Protein AF-A0A7U4E688-F1 (afdb_monomer_lite)

pLDDT: mean 88.56, std 11.92, range [47.0, 98.38]

Foldseek 3Di:
DDDPDDPPPPPPPPPPDPPDDPPVVVLVVLLVVLVVLLVVLVVLLVVLVVVLVVLVVQLVVLVPPDCPPPDPVVNVVSLVSNQPSLVVNLVSLVVSLVVSVVSLVVSVVSVVVVVPDPPDDPVDDDSDDDPVVVVVSVCVSNVSSVVSNVVSVVSNVVSVVVD

Radius of gyration: 25.91 Å; chains: 1; bounding box: 65×23×82 Å

Structure (mmCIF, N/CA/C/O backbone):
data_AF-A0A7U4E688-F1
#
_entry.id   AF-A0A7U4E688-F1
#
loop_
_atom_site.group_PDB
_atom_site.id
_atom_site.type_symbol
_atom_site.label_atom_id
_atom_site.label_alt_id
_atom_site.label_comp_id
_atom_site.label_asym_id
_atom_site.label_entity_id
_atom_site.label_seq_id
_atom_site.pdbx_PDB_ins_code
_atom_site.Cartn_x
_atom_site.Cartn_y
_atom_site.Cartn_z
_atom_site.occupancy
_atom_site.B_iso_or_equiv
_atom_site.auth_seq_id
_atom_site.auth_comp_id
_atom_site.auth_asym_id
_atom_site.auth_atom_id
_atom_site.pdbx_PDB_model_num
ATOM 1 N N . MET A 1 1 ? -37.719 5.170 -50.249 1.00 47.00 1 MET A N 1
ATOM 2 C CA . MET A 1 1 ? -37.051 5.701 -49.041 1.00 47.00 1 MET A CA 1
ATOM 3 C C . MET A 1 1 ? -36.003 4.689 -48.612 1.00 47.00 1 MET A C 1
ATOM 5 O O . MET A 1 1 ? -36.308 3.745 -47.902 1.00 47.00 1 MET A O 1
ATOM 9 N N . THR A 1 2 ? -34.807 4.810 -49.177 1.00 47.31 2 THR A N 1
ATOM 10 C CA . THR A 1 2 ? -33.711 3.841 -49.074 1.00 47.31 2 THR A CA 1
ATOM 11 C C . THR A 1 2 ? -32.702 4.297 -48.024 1.00 47.31 2 THR A C 1
ATOM 13 O O . THR A 1 2 ? -32.041 5.319 -48.186 1.00 47.31 2 THR A O 1
ATOM 16 N N . THR A 1 3 ? -32.665 3.538 -46.931 1.00 49.78 3 THR A N 1
ATOM 17 C CA . THR A 1 3 ? -31.507 3.172 -46.099 1.00 49.78 3 THR A CA 1
ATOM 18 C C . THR A 1 3 ? -30.173 3.841 -46.457 1.00 49.78 3 THR A C 1
ATOM 20 O O . THR A 1 3 ? -29.427 3.367 -47.308 1.00 49.78 3 THR A O 1
ATOM 23 N N . ASN A 1 4 ? -29.843 4.910 -45.728 1.00 55.50 4 ASN A N 1
ATOM 24 C CA . ASN A 1 4 ? -28.547 5.591 -45.764 1.00 55.50 4 ASN A CA 1
ATOM 25 C C . ASN A 1 4 ? -27.824 5.417 -44.415 1.00 55.50 4 ASN A C 1
ATOM 27 O O . ASN A 1 4 ? -27.499 6.372 -43.716 1.00 55.50 4 ASN A O 1
ATOM 31 N N . THR A 1 5 ? -27.662 4.164 -43.995 1.00 63.06 5 THR A N 1
ATOM 32 C CA . THR A 1 5 ? -27.008 3.785 -42.736 1.00 63.06 5 THR A CA 1
ATOM 33 C C . THR A 1 5 ? -26.192 2.523 -42.974 1.00 63.06 5 THR A C 1
ATOM 35 O O . THR A 1 5 ? -26.751 1.436 -42.902 1.00 63.06 5 THR A O 1
ATOM 38 N N . ALA A 1 6 ? -24.907 2.661 -43.308 1.00 55.66 6 ALA A N 1
ATOM 39 C CA . ALA A 1 6 ? -23.837 1.694 -42.999 1.00 55.66 6 ALA A CA 1
ATOM 40 C C . ALA A 1 6 ? -22.606 1.947 -43.879 1.00 55.66 6 ALA A C 1
ATOM 42 O O . ALA A 1 6 ? -22.235 1.134 -44.720 1.00 55.66 6 ALA A O 1
ATOM 43 N N . LYS A 1 7 ? -21.934 3.078 -43.670 1.00 51.12 7 LYS A N 1
ATOM 44 C CA . LYS A 1 7 ? -20.518 3.200 -44.030 1.00 51.12 7 LYS A CA 1
ATOM 45 C C . LYS A 1 7 ? -19.821 4.165 -43.075 1.00 51.12 7 LYS A C 1
ATOM 47 O O . LYS A 1 7 ? -19.176 5.122 -43.472 1.00 51.12 7 LYS A O 1
ATOM 52 N N . LEU A 1 8 ? -19.950 3.890 -41.774 1.00 58.91 8 LEU A N 1
ATOM 53 C CA . LEU A 1 8 ? -18.901 4.271 -40.830 1.00 58.91 8 LEU A CA 1
ATOM 54 C C . LEU A 1 8 ? -17.736 3.323 -41.101 1.00 58.91 8 LEU A C 1
ATOM 56 O O . LEU A 1 8 ? -17.577 2.271 -40.483 1.00 58.91 8 LEU A O 1
ATOM 60 N N . GLU A 1 9 ? -17.013 3.674 -42.157 1.00 52.78 9 GLU A N 1
ATOM 61 C CA . GLU A 1 9 ? -15.739 3.119 -42.545 1.00 52.78 9 GLU A CA 1
ATOM 62 C C . GLU A 1 9 ? -14.829 3.242 -41.333 1.00 52.78 9 GLU A C 1
ATOM 64 O O . GLU A 1 9 ? -14.396 4.320 -40.928 1.00 52.78 9 GLU A O 1
ATOM 69 N N . LYS A 1 10 ? -14.666 2.097 -40.679 1.00 57.47 10 LYS A N 1
ATOM 70 C CA . LYS A 1 10 ? -13.793 1.857 -39.546 1.00 57.47 10 LYS A CA 1
ATOM 71 C C . LYS A 1 10 ? -12.373 2.074 -40.061 1.00 57.47 10 LYS A C 1
ATOM 73 O O . LYS A 1 10 ? -11.696 1.110 -40.406 1.00 57.47 10 LYS A O 1
ATOM 78 N N . SER A 1 11 ? -11.979 3.342 -40.191 1.00 57.94 11 SER A N 1
ATOM 79 C CA . SER A 1 11 ? -10.613 3.769 -40.450 1.00 57.94 11 SER A CA 1
ATOM 80 C C . SER A 1 11 ? -9.783 3.142 -39.345 1.00 57.94 11 SER A C 1
ATOM 82 O O . SER A 1 11 ? -9.797 3.578 -38.192 1.00 57.94 11 SER A O 1
ATOM 84 N N . ARG A 1 12 ? -9.177 1.998 -39.666 1.00 62.03 12 ARG A N 1
ATOM 85 C CA . ARG A 1 12 ? -8.164 1.382 -38.831 1.00 62.03 12 ARG A CA 1
ATOM 86 C C . ARG A 1 12 ? -7.016 2.365 -38.903 1.00 62.03 12 ARG A C 1
ATOM 88 O O . ARG A 1 12 ? -6.265 2.358 -39.871 1.00 62.03 12 ARG A O 1
ATOM 95 N N . ILE A 1 13 ? -6.960 3.264 -37.927 1.00 70.44 13 ILE A N 1
ATOM 96 C CA . ILE A 1 13 ? -5.788 4.089 -37.682 1.00 70.44 13 ILE A CA 1
ATOM 97 C C . ILE A 1 13 ? -4.663 3.076 -37.513 1.00 70.44 13 ILE A C 1
ATOM 99 O O . ILE A 1 13 ? -4.626 2.351 -36.515 1.00 70.44 13 ILE A O 1
ATOM 103 N N . ASN A 1 14 ? -3.834 2.930 -38.548 1.00 68.12 14 ASN A N 1
ATOM 104 C CA . ASN A 1 14 ? -2.644 2.107 -38.448 1.00 68.12 14 ASN A CA 1
ATOM 105 C C . ASN A 1 14 ? -1.864 2.647 -37.249 1.00 68.12 14 ASN A C 1
ATOM 107 O O . ASN A 1 14 ? -1.739 3.873 -37.128 1.00 68.12 14 ASN A O 1
ATOM 111 N N . PRO A 1 15 ? -1.419 1.779 -36.325 1.00 66.75 15 PRO A N 1
ATOM 112 C CA . PRO A 1 15 ? -0.630 2.241 -35.201 1.00 66.75 15 PRO A CA 1
ATOM 113 C C . PRO A 1 15 ? 0.545 3.053 -35.760 1.00 66.75 15 PRO A C 1
ATOM 115 O O . PRO A 1 15 ? 1.120 2.645 -36.775 1.00 66.75 15 PRO A O 1
ATOM 118 N N . PRO A 1 16 ? 0.849 4.222 -35.171 1.00 68.81 16 PRO A N 1
ATOM 119 C CA . PRO A 1 16 ? 1.930 5.061 -35.659 1.00 68.81 16 PRO A CA 1
ATOM 120 C C . PRO A 1 16 ? 3.207 4.227 -35.759 1.00 68.81 16 PRO A C 1
ATOM 122 O O . PRO A 1 16 ? 3.487 3.402 -34.885 1.00 68.81 16 PRO A O 1
ATOM 125 N N . GLU A 1 17 ? 3.944 4.422 -36.850 1.00 74.38 17 GLU A N 1
ATOM 126 C CA . GLU A 1 17 ? 5.205 3.736 -37.103 1.00 74.38 17 GLU A CA 1
ATOM 127 C C . GLU A 1 17 ? 6.125 3.902 -35.885 1.00 74.38 17 GLU A C 1
ATOM 129 O O . GLU A 1 17 ? 6.309 5.012 -35.371 1.00 74.38 17 GLU A O 1
ATOM 134 N N . LYS A 1 18 ? 6.634 2.782 -35.355 1.00 74.38 18 LYS A N 1
ATOM 135 C CA . LYS A 1 18 ? 7.425 2.754 -34.121 1.00 74.38 18 LYS A CA 1
ATOM 136 C C . LYS A 1 18 ? 8.760 3.451 -34.384 1.00 74.38 18 LYS A C 1
ATOM 138 O O . LYS A 1 18 ? 9.708 2.821 -34.839 1.00 74.38 18 LYS A O 1
ATOM 143 N N . LYS A 1 19 ? 8.831 4.755 -34.110 1.00 75.50 19 LYS A N 1
ATOM 144 C CA . LYS A 1 19 ? 10.077 5.522 -34.202 1.00 75.50 19 LYS A CA 1
ATOM 145 C C . LYS A 1 19 ? 11.108 4.896 -33.257 1.00 75.50 19 LYS A C 1
ATOM 147 O O . LYS A 1 19 ? 10.819 4.724 -32.072 1.00 75.50 19 LYS A O 1
ATOM 152 N N . SER A 1 20 ? 12.283 4.542 -33.777 1.00 80.00 20 SER A N 1
ATOM 153 C CA . SER A 1 20 ? 13.396 4.058 -32.958 1.00 80.00 20 SER A CA 1
ATOM 154 C C . SER A 1 20 ? 13.825 5.176 -32.006 1.00 80.00 20 SER A C 1
ATOM 156 O O . SER A 1 20 ? 14.281 6.233 -32.448 1.00 80.00 20 SER A O 1
ATOM 158 N N . MET A 1 21 ? 13.615 4.966 -30.710 1.00 84.50 21 MET A N 1
ATOM 159 C CA . MET A 1 21 ? 14.110 5.848 -29.657 1.00 84.50 21 MET A CA 1
ATOM 160 C C . MET A 1 21 ? 15.592 5.525 -29.413 1.00 84.50 21 MET A C 1
ATOM 162 O O . MET A 1 21 ? 15.920 4.338 -29.358 1.00 84.50 21 MET A O 1
ATOM 166 N N . PRO A 1 22 ? 16.481 6.524 -29.274 1.00 89.25 22 PRO A N 1
ATOM 167 C CA . PRO A 1 22 ? 17.855 6.290 -28.835 1.00 89.25 22 PRO A CA 1
ATOM 168 C C . PRO A 1 22 ? 17.889 5.526 -27.502 1.00 89.25 22 PRO A C 1
ATOM 170 O O . PRO A 1 22 ? 17.077 5.796 -26.615 1.00 89.25 22 PRO A O 1
ATOM 173 N N . TRP A 1 23 ? 18.836 4.598 -27.343 1.00 87.62 23 TRP A N 1
ATOM 174 C CA . TRP A 1 23 ? 18.948 3.767 -26.135 1.00 87.62 23 TRP A CA 1
ATOM 175 C C . TRP A 1 23 ? 19.049 4.596 -24.844 1.00 87.62 23 TRP A C 1
ATOM 177 O O . TRP A 1 23 ? 18.376 4.294 -23.862 1.00 87.62 23 TRP A O 1
ATOM 187 N N . GLU A 1 24 ? 19.803 5.699 -24.864 1.00 90.62 24 GLU A N 1
ATOM 188 C CA . GLU A 1 24 ? 19.957 6.609 -23.721 1.00 90.62 24 GLU A CA 1
ATOM 189 C C . GLU A 1 24 ? 18.620 7.213 -23.252 1.00 90.62 24 GLU A C 1
ATOM 191 O O . GLU A 1 24 ? 18.327 7.262 -22.051 1.00 90.62 24 GLU A O 1
ATOM 196 N N . GLU A 1 25 ? 17.780 7.641 -24.200 1.00 91.50 25 GLU A N 1
ATOM 197 C CA . GLU A 1 25 ? 16.453 8.188 -23.909 1.00 91.50 25 GLU A CA 1
ATOM 198 C C . GLU A 1 25 ? 15.532 7.105 -23.337 1.00 91.50 25 GLU A C 1
ATOM 200 O O . GLU A 1 25 ? 14.822 7.343 -22.355 1.00 91.50 25 GLU A O 1
ATOM 205 N N . PHE A 1 26 ? 15.578 5.898 -23.910 1.00 90.25 26 PHE A N 1
ATOM 206 C CA . PHE A 1 26 ? 14.806 4.755 -23.430 1.00 90.25 26 PHE A CA 1
ATOM 207 C C . PHE A 1 26 ? 15.198 4.367 -22.000 1.00 90.25 26 PHE A C 1
ATOM 209 O O . PHE A 1 26 ? 14.328 4.259 -21.131 1.00 90.25 26 PHE A O 1
ATOM 216 N N . TYR A 1 27 ? 16.499 4.224 -21.736 1.00 91.25 27 TYR A N 1
ATOM 217 C CA . TYR A 1 27 ? 17.041 3.912 -20.416 1.00 91.25 27 TYR A CA 1
ATOM 218 C C . TYR A 1 27 ? 16.607 4.955 -19.378 1.00 91.25 27 TYR A C 1
ATOM 220 O O . TYR A 1 27 ? 16.086 4.610 -18.313 1.00 91.25 27 TYR A O 1
ATOM 228 N N . THR A 1 28 ? 16.749 6.242 -19.711 1.00 93.00 28 THR A N 1
ATOM 229 C CA . THR A 1 28 ? 16.374 7.352 -18.824 1.00 93.00 28 THR A CA 1
ATOM 230 C C . THR A 1 28 ? 14.885 7.325 -18.493 1.00 93.00 28 THR A C 1
ATOM 232 O O . THR A 1 28 ? 14.506 7.436 -17.325 1.00 93.00 28 THR A O 1
ATOM 235 N N . LEU A 1 29 ? 14.033 7.108 -19.499 1.00 93.19 29 LEU A N 1
ATOM 236 C CA . LEU A 1 29 ? 12.585 7.036 -19.326 1.00 93.19 29 LEU A CA 1
ATOM 237 C C . LEU A 1 29 ? 12.163 5.833 -18.472 1.00 93.19 29 LEU A C 1
ATOM 239 O O . LEU A 1 29 ? 11.273 5.955 -17.626 1.00 93.19 29 LEU A O 1
ATOM 243 N N . MET A 1 30 ? 12.799 4.675 -18.661 1.00 92.50 30 MET A N 1
ATOM 244 C CA . MET A 1 30 ? 12.520 3.474 -17.872 1.00 92.50 30 MET A CA 1
ATOM 245 C C . MET A 1 30 ? 12.946 3.644 -16.415 1.00 92.50 30 MET A C 1
ATOM 247 O O . MET A 1 30 ? 12.150 3.382 -15.509 1.00 92.50 30 MET A O 1
ATOM 251 N N . ARG A 1 31 ? 14.156 4.163 -16.184 1.00 93.00 31 ARG A N 1
ATOM 252 C CA . ARG A 1 31 ? 14.654 4.462 -14.840 1.00 93.00 31 ARG A CA 1
ATOM 253 C C . ARG A 1 31 ? 13.761 5.471 -14.123 1.00 93.00 31 ARG A C 1
ATOM 255 O O . ARG A 1 31 ? 13.394 5.244 -12.973 1.00 93.00 31 ARG A O 1
ATOM 262 N N . GLN A 1 32 ? 13.358 6.547 -14.802 1.00 95.12 32 GLN A N 1
ATOM 263 C CA . GLN A 1 32 ? 12.456 7.547 -14.232 1.00 95.12 32 GLN A CA 1
ATOM 264 C C . GLN A 1 32 ? 11.118 6.922 -13.811 1.00 95.12 32 GLN A C 1
ATOM 266 O O . GLN A 1 32 ? 10.672 7.133 -12.686 1.00 95.12 32 GLN A O 1
ATOM 271 N N . ARG A 1 33 ? 10.507 6.090 -14.665 1.00 93.75 33 ARG A N 1
ATOM 272 C CA . ARG A 1 33 ? 9.250 5.402 -14.323 1.00 93.75 33 ARG A CA 1
ATOM 273 C C . ARG A 1 33 ? 9.387 4.477 -13.119 1.00 93.75 33 ARG A C 1
ATOM 275 O O . ARG A 1 33 ? 8.455 4.385 -12.325 1.00 93.75 33 ARG A O 1
ATOM 282 N N . ILE A 1 34 ? 10.511 3.777 -12.987 1.00 92.69 34 ILE A N 1
ATOM 283 C CA . ILE A 1 34 ? 10.764 2.890 -11.843 1.00 92.69 34 ILE A CA 1
ATOM 284 C C . ILE A 1 34 ? 10.854 3.698 -10.549 1.00 92.69 34 ILE A C 1
ATOM 286 O O . ILE A 1 34 ? 10.170 3.362 -9.583 1.00 92.69 34 ILE A O 1
ATOM 290 N N . VAL A 1 35 ? 11.605 4.804 -10.559 1.00 93.69 35 VAL A N 1
ATOM 291 C CA . VAL A 1 35 ? 11.700 5.724 -9.414 1.00 93.69 35 VAL A CA 1
ATOM 292 C C . VAL A 1 35 ? 10.321 6.271 -9.035 1.00 93.69 35 VAL A C 1
ATOM 294 O O . VAL A 1 35 ? 9.923 6.172 -7.878 1.00 93.69 35 VAL A O 1
ATOM 297 N N . GLU A 1 36 ? 9.542 6.751 -10.006 1.00 94.94 36 GLU A N 1
ATOM 298 C CA . GLU A 1 36 ? 8.184 7.258 -9.764 1.00 94.94 36 GLU A CA 1
ATOM 299 C C . GLU A 1 36 ? 7.261 6.193 -9.148 1.00 94.94 36 GLU A C 1
ATOM 301 O O . GLU A 1 36 ? 6.468 6.482 -8.248 1.00 94.94 36 GLU A O 1
ATOM 306 N N . VAL A 1 37 ? 7.345 4.941 -9.610 1.00 93.50 37 VAL A N 1
ATOM 307 C CA . VAL A 1 37 ? 6.544 3.844 -9.050 1.00 93.50 37 VAL A CA 1
ATOM 308 C C . VAL A 1 37 ? 6.973 3.518 -7.619 1.00 93.50 37 VAL A C 1
ATOM 310 O O . VAL A 1 37 ? 6.095 3.329 -6.771 1.00 93.50 37 VAL A O 1
ATOM 313 N N . HIS A 1 38 ? 8.277 3.483 -7.330 1.00 93.00 38 HIS A N 1
ATOM 314 C CA . HIS A 1 38 ? 8.790 3.293 -5.972 1.00 93.00 38 HIS A CA 1
ATOM 315 C C . HIS A 1 38 ? 8.322 4.402 -5.026 1.00 93.00 38 HIS A C 1
ATOM 317 O O . HIS A 1 38 ? 7.795 4.096 -3.954 1.00 93.00 38 HIS A O 1
ATOM 323 N N . ASP A 1 39 ? 8.398 5.664 -5.450 1.00 95.06 39 ASP A N 1
ATOM 324 C CA . ASP A 1 39 ? 7.938 6.806 -4.658 1.00 95.06 39 ASP A CA 1
ATOM 325 C C . ASP A 1 39 ? 6.441 6.720 -4.350 1.00 95.06 39 ASP A C 1
ATOM 327 O O . ASP A 1 39 ? 6.029 6.890 -3.201 1.00 95.06 39 ASP A O 1
ATOM 331 N N . ILE A 1 40 ? 5.612 6.377 -5.343 1.00 95.38 40 ILE A N 1
ATOM 332 C CA . ILE A 1 40 ? 4.165 6.205 -5.144 1.00 95.38 40 ILE A CA 1
ATOM 333 C C . ILE A 1 40 ? 3.872 5.074 -4.151 1.00 95.38 40 ILE A C 1
ATOM 335 O O . ILE A 1 40 ? 2.972 5.204 -3.316 1.00 95.38 40 ILE A O 1
ATOM 339 N N . ILE A 1 41 ? 4.587 3.949 -4.242 1.00 94.94 41 ILE A N 1
ATOM 340 C CA . ILE A 1 41 ? 4.402 2.825 -3.318 1.00 94.94 41 ILE A CA 1
ATOM 341 C C . ILE A 1 41 ? 4.812 3.236 -1.901 1.00 94.94 41 ILE A C 1
ATOM 343 O O . ILE A 1 41 ? 4.037 3.029 -0.968 1.00 94.94 41 ILE A O 1
ATOM 347 N N . ASN A 1 42 ? 5.974 3.871 -1.743 1.00 94.31 42 ASN A N 1
ATOM 348 C CA . ASN A 1 42 ? 6.461 4.344 -0.452 1.00 94.31 42 ASN A CA 1
ATOM 349 C C . ASN A 1 42 ? 5.489 5.349 0.188 1.00 94.31 42 ASN A C 1
ATOM 351 O O . ASN A 1 42 ? 5.072 5.174 1.332 1.00 94.31 42 ASN A O 1
ATOM 355 N N . GLN A 1 43 ? 5.029 6.346 -0.576 1.00 95.62 43 GLN A N 1
ATOM 356 C CA . GLN A 1 43 ? 4.029 7.313 -0.116 1.00 95.62 43 GLN A CA 1
ATOM 357 C C . GLN A 1 43 ? 2.738 6.632 0.346 1.00 95.62 43 GLN A C 1
ATOM 359 O O . GLN A 1 43 ? 2.201 6.984 1.394 1.00 95.62 43 GLN A O 1
ATOM 364 N N . ARG A 1 44 ? 2.234 5.636 -0.395 1.00 95.88 44 ARG A N 1
ATOM 365 C CA . ARG A 1 44 ? 1.030 4.883 0.000 1.00 95.88 44 ARG A CA 1
ATOM 366 C C . ARG A 1 44 ? 1.233 4.095 1.288 1.00 95.88 44 ARG A C 1
ATOM 368 O O . ARG A 1 44 ? 0.323 4.065 2.110 1.00 95.88 44 ARG A O 1
ATOM 375 N N . THR A 1 45 ? 2.402 3.492 1.477 1.00 95.06 45 THR A N 1
ATOM 376 C CA . THR A 1 45 ? 2.752 2.782 2.713 1.00 95.06 45 THR A CA 1
ATOM 377 C C . THR A 1 45 ? 2.812 3.739 3.906 1.00 95.06 45 THR A C 1
ATOM 379 O O . THR A 1 45 ? 2.238 3.446 4.954 1.00 95.06 45 THR A O 1
ATOM 382 N N . ILE A 1 46 ? 3.414 4.921 3.737 1.00 95.88 46 ILE A N 1
ATOM 383 C CA . ILE A 1 46 ? 3.444 5.970 4.768 1.00 95.88 46 ILE A CA 1
ATOM 384 C C . ILE A 1 46 ? 2.022 6.438 5.105 1.00 95.88 46 ILE A C 1
ATOM 386 O O . ILE A 1 46 ? 1.640 6.473 6.276 1.00 95.88 46 ILE A O 1
ATOM 390 N N . TRP A 1 47 ? 1.205 6.740 4.092 1.00 95.88 47 TRP A N 1
ATOM 391 C CA . TRP A 1 47 ? -0.191 7.139 4.288 1.00 95.88 47 TRP A CA 1
ATOM 392 C C . TRP A 1 47 ? -1.020 6.057 4.975 1.00 95.88 47 TRP A C 1
ATOM 394 O O . TRP A 1 47 ? -1.845 6.370 5.837 1.00 95.88 47 TRP A O 1
ATOM 404 N N . LEU A 1 48 ? -0.773 4.787 4.646 1.00 96.31 48 LEU A N 1
ATOM 405 C CA . LEU A 1 48 ? -1.382 3.673 5.350 1.00 96.31 48 LEU A CA 1
ATOM 406 C C . LEU A 1 48 ? -1.001 3.722 6.830 1.00 96.31 48 LEU A C 1
ATOM 408 O O . LEU A 1 48 ? -1.895 3.807 7.664 1.00 96.31 48 LEU A O 1
ATOM 412 N N . ALA A 1 49 ? 0.288 3.759 7.166 1.00 97.31 49 ALA A N 1
ATOM 413 C CA . ALA A 1 49 ? 0.749 3.788 8.554 1.00 97.31 49 ALA A CA 1
ATOM 414 C C . ALA A 1 49 ? 0.135 4.943 9.369 1.00 97.31 49 ALA A C 1
ATOM 416 O O . ALA A 1 49 ? -0.347 4.727 10.484 1.00 97.31 49 ALA A O 1
ATOM 417 N N . ILE A 1 50 ? 0.080 6.151 8.796 1.00 97.88 50 ILE A N 1
ATOM 418 C CA . ILE A 1 50 ? -0.551 7.322 9.423 1.00 97.88 50 ILE A CA 1
ATOM 419 C C . ILE A 1 50 ? -2.046 7.074 9.662 1.00 97.88 50 ILE A C 1
ATOM 421 O O . ILE A 1 50 ? -2.530 7.245 10.781 1.00 97.88 50 ILE A O 1
ATOM 425 N N . SER A 1 51 ? -2.781 6.631 8.636 1.00 97.88 51 SER A N 1
ATOM 426 C CA . SER A 1 51 ? -4.224 6.376 8.752 1.00 97.88 51 SER A CA 1
ATOM 427 C C . SER A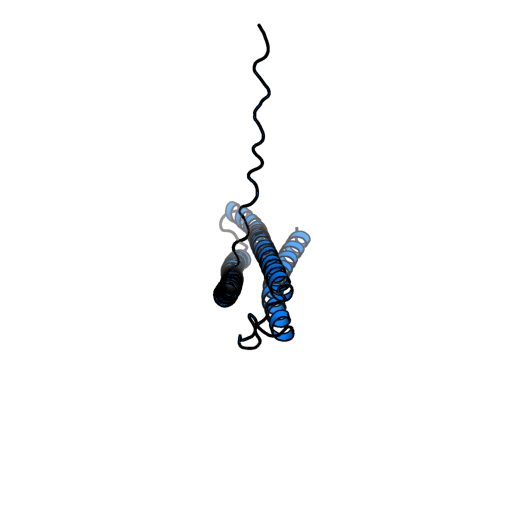 1 51 ? -4.543 5.303 9.795 1.00 97.88 51 SER A C 1
ATOM 429 O O . SER A 1 51 ? -5.451 5.471 10.605 1.00 97.88 51 SER A O 1
ATOM 431 N N . GLN A 1 52 ? -3.762 4.223 9.835 1.00 98.12 52 GLN A N 1
ATOM 432 C CA . GLN A 1 52 ? -3.952 3.131 10.784 1.00 98.12 52 GLN A CA 1
ATOM 433 C C . GLN A 1 52 ? -3.655 3.587 12.213 1.00 98.12 52 GLN A C 1
ATOM 435 O O . GLN A 1 52 ? -4.400 3.246 13.126 1.00 98.12 52 GLN A O 1
ATOM 440 N N . SER A 1 53 ? -2.639 4.432 12.402 1.00 98.25 53 SER A N 1
ATOM 441 C CA . SER A 1 53 ? -2.338 5.041 13.704 1.00 98.25 53 SER A CA 1
ATOM 442 C C . SER A 1 53 ? -3.501 5.905 14.205 1.00 98.25 53 SER A C 1
ATOM 444 O O . SER A 1 53 ? -3.865 5.830 15.378 1.00 98.25 53 SER A O 1
ATOM 446 N N . PHE A 1 54 ? -4.137 6.669 13.310 1.00 98.31 54 PHE A N 1
ATOM 447 C CA . PHE A 1 54 ? -5.348 7.428 13.627 1.00 98.31 54 PHE A CA 1
ATOM 448 C C . PHE A 1 54 ? -6.511 6.512 14.039 1.00 98.31 54 PHE A C 1
ATOM 450 O O . PHE A 1 54 ? -7.133 6.744 15.076 1.00 98.31 54 PHE A O 1
ATOM 457 N N . PHE A 1 55 ? -6.773 5.436 13.287 1.00 98.38 55 PHE A N 1
ATOM 458 C CA . PHE A 1 55 ? -7.818 4.469 13.638 1.00 98.38 55 PHE A CA 1
ATOM 459 C C . PHE A 1 55 ? -7.548 3.769 14.975 1.00 98.38 55 PHE A C 1
ATOM 461 O O . PHE A 1 55 ? -8.470 3.634 15.776 1.00 98.38 55 PHE A O 1
ATOM 468 N N . PHE A 1 56 ? -6.304 3.370 15.261 1.00 98.31 56 PHE A N 1
ATOM 469 C CA . PHE A 1 56 ? -5.941 2.789 16.557 1.00 98.31 56 PHE A CA 1
ATOM 470 C C . PHE A 1 56 ? -6.117 3.781 17.704 1.00 98.31 56 PHE A C 1
ATOM 472 O O . PHE A 1 56 ? -6.648 3.401 18.745 1.00 98.31 56 PHE A O 1
ATOM 479 N N . GLY A 1 57 ? -5.728 5.044 17.516 1.00 98.19 57 GLY A N 1
ATOM 480 C CA . GLY A 1 57 ? -5.950 6.096 18.507 1.00 98.19 57 GLY A CA 1
ATOM 481 C C . GLY A 1 57 ? -7.438 6.309 18.796 1.00 98.19 57 GLY A C 1
ATOM 482 O O . GLY A 1 57 ? -7.845 6.330 19.956 1.00 98.19 57 GLY A O 1
ATOM 483 N N . GLY A 1 58 ? -8.262 6.383 17.745 1.00 97.69 58 GLY A N 1
ATOM 484 C CA . GLY A 1 58 ? -9.717 6.474 17.872 1.00 97.69 58 GLY A CA 1
ATOM 485 C C . GLY A 1 58 ? -10.316 5.263 18.589 1.00 97.69 58 GLY A C 1
ATOM 486 O O . GLY A 1 58 ? -11.071 5.424 19.545 1.00 97.69 58 GLY A O 1
ATOM 487 N N . TYR A 1 59 ? -9.926 4.051 18.187 1.00 97.88 59 TYR A N 1
ATOM 488 C CA . TYR A 1 59 ? -10.383 2.811 18.815 1.00 97.88 59 TYR A CA 1
ATOM 489 C C . TYR A 1 59 ? -9.996 2.744 20.296 1.00 97.88 59 TYR A C 1
ATOM 491 O O . TYR A 1 59 ? -10.846 2.474 21.138 1.00 97.88 59 TYR A O 1
ATOM 499 N N . ALA A 1 60 ? -8.738 3.038 20.635 1.00 97.50 60 ALA A N 1
ATOM 500 C CA . ALA A 1 60 ? -8.269 3.051 22.016 1.00 97.50 60 ALA A CA 1
ATOM 501 C C . ALA A 1 60 ? -9.012 4.096 22.860 1.00 97.50 60 ALA A C 1
ATOM 503 O O . ALA A 1 60 ? -9.333 3.825 24.015 1.00 97.50 60 ALA A O 1
ATOM 504 N N . GLY A 1 61 ? -9.323 5.266 22.294 1.00 96.75 61 GLY A N 1
ATOM 505 C CA . GLY A 1 61 ? -10.130 6.283 22.967 1.00 96.75 61 GLY A CA 1
ATOM 506 C C . GLY A 1 61 ? -11.532 5.780 23.316 1.00 96.75 61 GLY A C 1
ATOM 507 O O . GLY A 1 61 ? -11.972 5.924 24.453 1.00 96.75 61 GLY A O 1
ATOM 508 N N . VAL A 1 62 ? -12.209 5.129 22.365 1.00 95.38 62 VAL A N 1
ATOM 509 C CA . VAL A 1 62 ? -13.550 4.555 22.575 1.00 95.38 62 VAL A CA 1
ATOM 510 C C . VAL A 1 62 ? -13.503 3.360 23.537 1.00 95.38 62 VAL A C 1
ATOM 512 O O . VAL A 1 62 ? -14.358 3.238 24.411 1.00 95.38 62 VAL A O 1
ATOM 515 N N . ALA A 1 63 ? -12.490 2.499 23.428 1.00 94.31 63 ALA A N 1
ATOM 516 C CA . ALA A 1 63 ? -12.334 1.313 24.271 1.00 94.31 63 ALA A CA 1
ATOM 517 C C . ALA A 1 63 ? -12.001 1.644 25.736 1.00 94.31 63 ALA A C 1
ATOM 519 O O . ALA A 1 63 ? -12.385 0.894 26.631 1.00 94.31 63 ALA A O 1
ATOM 520 N N . ASN A 1 64 ? -11.307 2.758 25.990 1.00 95.00 64 ASN A N 1
ATOM 521 C CA . ASN A 1 64 ? -10.972 3.217 27.342 1.00 95.00 64 ASN A CA 1
ATOM 522 C C . ASN A 1 64 ? -12.006 4.186 27.938 1.00 95.00 64 ASN A C 1
ATOM 524 O O . ASN A 1 64 ? -11.846 4.616 29.082 1.00 95.00 64 ASN A O 1
ATOM 528 N N . ALA A 1 65 ? -13.050 4.562 27.193 1.00 92.00 65 ALA A N 1
ATOM 529 C CA . ALA A 1 65 ? -14.089 5.435 27.721 1.00 92.00 65 ALA A CA 1
ATOM 530 C C . ALA A 1 65 ? -14.857 4.739 28.872 1.00 92.00 65 ALA A C 1
ATOM 532 O O . ALA A 1 65 ? -15.110 3.532 28.794 1.00 92.00 65 ALA A O 1
ATOM 533 N N . PRO A 1 66 ? -15.231 5.466 29.948 1.00 88.62 66 PRO A N 1
ATOM 534 C CA . PRO A 1 66 ? -15.941 4.891 31.089 1.00 88.62 66 PRO A CA 1
ATOM 535 C C . PRO A 1 66 ? -17.218 4.156 30.668 1.00 88.62 66 PRO A C 1
ATOM 537 O O . PRO A 1 66 ? -18.037 4.710 29.940 1.00 88.62 66 PRO A O 1
ATOM 540 N N . LYS A 1 67 ? -17.410 2.930 31.173 1.00 75.75 67 LYS A N 1
ATOM 541 C CA . LYS A 1 67 ? -18.583 2.089 30.863 1.00 75.75 67 LYS A CA 1
ATOM 542 C C . LYS A 1 67 ? -19.899 2.671 31.385 1.00 75.75 67 LYS A C 1
ATOM 544 O O . LYS A 1 67 ? -20.961 2.411 30.829 1.00 75.75 67 LYS A O 1
ATOM 549 N N . GLU A 1 68 ? -19.833 3.455 32.456 1.00 78.12 68 GLU A N 1
ATOM 550 C CA . GLU A 1 68 ? -20.979 4.169 33.016 1.00 78.12 68 GLU A CA 1
ATOM 551 C C . GLU A 1 68 ? -21.236 5.433 32.194 1.00 78.12 68 GLU A C 1
ATOM 553 O O . GLU A 1 68 ? -20.840 6.548 32.545 1.00 78.12 68 GLU A O 1
ATOM 558 N N . ALA A 1 69 ? -21.869 5.249 31.039 1.00 69.31 69 ALA A N 1
ATOM 559 C CA . ALA A 1 69 ? -22.302 6.362 30.220 1.00 69.31 69 ALA A CA 1
ATOM 560 C C . ALA A 1 69 ? -23.268 7.249 31.025 1.00 69.31 69 ALA A C 1
ATOM 562 O O . ALA A 1 69 ? -24.270 6.778 31.560 1.00 69.31 69 ALA A O 1
ATOM 563 N N . LYS A 1 70 ? -23.012 8.565 31.055 1.00 76.56 70 LYS A N 1
ATOM 564 C CA . LYS A 1 70 ? -23.901 9.553 31.703 1.00 76.56 70 LYS A CA 1
ATOM 565 C C . LYS A 1 70 ? -25.330 9.542 31.139 1.00 76.56 70 LYS A C 1
ATOM 567 O O . LYS A 1 70 ? -26.240 10.080 31.760 1.00 76.56 70 LYS A O 1
ATOM 572 N N . SER A 1 71 ? -25.518 8.972 29.947 1.00 85.44 71 SER A N 1
ATOM 573 C CA . SER A 1 71 ? -26.813 8.759 29.308 1.00 85.44 71 SER A CA 1
ATOM 574 C C . SER A 1 71 ? -26.786 7.462 28.485 1.00 85.44 71 SER A C 1
ATOM 576 O O . SER A 1 71 ? -25.768 7.183 27.844 1.00 85.44 71 SER A O 1
ATOM 578 N N . PRO A 1 72 ? -27.895 6.698 28.435 1.00 83.38 72 PRO A N 1
ATOM 579 C CA . PRO A 1 72 ? -27.997 5.455 27.660 1.00 83.38 72 PRO A CA 1
ATOM 580 C C . PRO A 1 72 ? -27.756 5.651 26.155 1.00 83.38 72 PRO A C 1
ATOM 582 O O . PRO A 1 72 ? -27.343 4.721 25.470 1.00 83.38 72 PRO A O 1
ATOM 585 N N . ILE A 1 73 ? -27.952 6.869 25.637 1.00 86.50 73 ILE A N 1
ATOM 586 C CA . ILE A 1 73 ? -27.683 7.201 24.230 1.00 86.50 73 ILE A CA 1
ATOM 587 C C . ILE A 1 73 ? -26.185 7.073 23.914 1.00 86.50 73 ILE A C 1
ATOM 589 O O . ILE A 1 73 ? -25.820 6.585 22.846 1.00 86.50 73 ILE A O 1
ATOM 593 N N . PHE A 1 74 ? -25.309 7.469 24.845 1.00 88.19 74 PHE A N 1
ATOM 594 C CA . PHE A 1 74 ? -23.861 7.391 24.638 1.00 88.19 74 PHE A CA 1
ATOM 595 C C . PHE A 1 74 ? -23.344 5.951 24.661 1.00 88.19 74 PHE A C 1
ATOM 597 O O . PHE A 1 74 ? -22.415 5.649 23.918 1.00 88.19 74 PHE A O 1
ATOM 604 N N . ALA A 1 75 ? -23.964 5.062 25.444 1.00 88.62 75 ALA A N 1
ATOM 605 C CA . ALA A 1 75 ? -23.597 3.646 25.467 1.00 88.62 75 ALA A CA 1
ATOM 606 C C . ALA A 1 75 ? -23.806 2.999 24.086 1.00 88.62 75 ALA A C 1
ATOM 608 O O . ALA A 1 75 ? -22.880 2.421 23.527 1.00 88.62 75 ALA A O 1
ATOM 609 N N . GLY A 1 76 ? -24.976 3.214 23.470 1.00 90.12 76 GLY A N 1
ATOM 610 C CA . GLY A 1 76 ? -25.249 2.691 22.127 1.00 90.12 76 GLY A CA 1
ATOM 611 C C . GLY A 1 76 ? -24.320 3.263 21.046 1.00 90.12 76 GLY A C 1
ATOM 612 O O . GLY A 1 76 ? -23.933 2.556 20.117 1.00 90.12 76 GLY A O 1
ATOM 613 N N . GLN A 1 77 ? -23.917 4.533 21.168 1.00 92.44 77 GLN A N 1
ATOM 614 C CA . GLN A 1 77 ? -22.937 5.137 20.257 1.00 92.44 77 GLN A CA 1
ATOM 615 C C . GLN A 1 77 ? -21.532 4.554 20.442 1.00 92.44 77 GLN A C 1
ATOM 617 O O . GLN A 1 77 ? -20.834 4.341 19.451 1.00 92.44 77 GLN A O 1
ATOM 622 N N . GLN A 1 78 ? -21.118 4.291 21.683 1.00 93.12 78 GLN A N 1
ATOM 623 C CA . GLN A 1 78 ? -19.828 3.675 21.988 1.00 93.12 78 GLN A CA 1
ATOM 62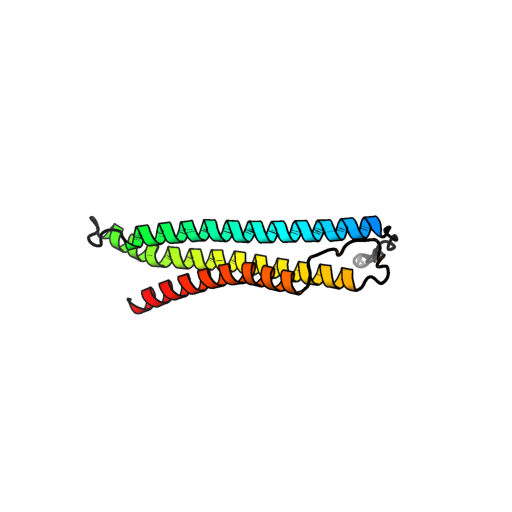4 C C . GLN A 1 78 ? -19.740 2.269 21.384 1.00 93.12 78 GLN A C 1
ATOM 626 O O . GLN A 1 78 ? -18.767 1.976 20.692 1.00 93.12 78 GLN A O 1
ATOM 631 N N . ASP A 1 79 ? -20.781 1.449 21.545 1.00 92.00 79 ASP A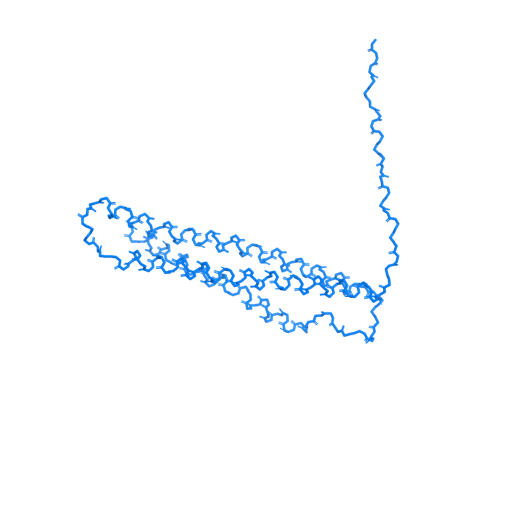 N 1
ATOM 632 C CA . ASP A 1 79 ? -20.840 0.098 20.971 1.00 92.00 79 ASP A CA 1
ATOM 633 C C . ASP A 1 79 ? -20.796 0.120 19.438 1.00 92.00 79 ASP A C 1
ATOM 635 O O . ASP A 1 79 ? -20.048 -0.638 18.812 1.00 92.00 79 ASP A O 1
ATOM 639 N N . LEU A 1 80 ? -21.541 1.042 18.817 1.00 94.56 80 LEU A N 1
ATOM 640 C CA . LEU A 1 80 ? -21.506 1.223 17.367 1.00 94.56 80 LEU A CA 1
ATOM 641 C C . LEU A 1 80 ? -20.104 1.626 16.888 1.00 94.56 80 LEU A C 1
ATOM 643 O O . LEU A 1 80 ? -19.615 1.086 15.896 1.00 94.56 80 LEU A O 1
ATOM 647 N N . LEU A 1 81 ? -19.441 2.556 17.581 1.00 96.06 81 LEU A N 1
ATOM 648 C CA . LEU A 1 81 ? -18.094 3.011 17.233 1.00 96.06 81 LEU A CA 1
ATOM 649 C C . LEU A 1 81 ? -17.039 1.914 17.414 1.00 96.06 81 LEU A C 1
ATOM 651 O O . LEU A 1 81 ? -16.135 1.818 16.580 1.00 96.06 81 LEU A O 1
ATOM 655 N N . LEU A 1 82 ? -17.170 1.067 18.441 1.00 95.31 82 LEU A N 1
ATOM 656 C CA . LEU A 1 82 ? -16.289 -0.086 18.656 1.00 95.31 82 LEU A CA 1
ATOM 657 C C . LEU A 1 82 ? -16.307 -1.055 17.470 1.00 95.31 82 LEU A C 1
ATOM 659 O O . LEU A 1 82 ? -15.275 -1.644 17.166 1.00 95.31 82 LEU A O 1
ATOM 663 N N . TRP A 1 83 ? -17.435 -1.177 16.767 1.00 96.50 83 TRP A N 1
ATOM 664 C CA . TRP A 1 83 ? -17.549 -1.971 15.539 1.00 96.50 83 TRP A CA 1
ATOM 665 C C . TRP A 1 83 ? -17.173 -1.203 14.270 1.00 96.50 83 TRP A C 1
ATOM 667 O O . TRP A 1 83 ? -16.509 -1.737 13.373 1.00 96.50 83 TRP A O 1
ATOM 677 N N . LEU A 1 84 ? -17.597 0.057 14.177 1.00 97.62 84 LEU A N 1
ATOM 678 C CA . LEU A 1 84 ? -17.451 0.866 12.972 1.00 97.62 84 LEU A CA 1
ATOM 679 C C . LEU A 1 84 ? -15.990 1.239 12.705 1.00 97.62 84 LEU A C 1
ATOM 681 O O . LEU A 1 84 ? -15.553 1.174 11.557 1.00 97.62 84 LEU A O 1
ATOM 685 N N . ILE A 1 85 ? -15.230 1.595 13.747 1.00 97.94 85 ILE A N 1
ATOM 686 C CA . ILE A 1 85 ? -13.830 2.021 13.613 1.00 97.94 85 ILE A CA 1
ATOM 687 C C . ILE A 1 85 ? -12.959 0.889 13.033 1.00 97.94 85 ILE A C 1
ATOM 689 O O . ILE A 1 85 ? -12.346 1.121 11.987 1.00 97.94 85 ILE A O 1
ATOM 693 N N . PRO A 1 86 ? -12.929 -0.335 13.604 1.00 98.00 86 PRO A N 1
ATOM 694 C CA . PRO A 1 86 ? -12.183 -1.452 13.022 1.00 98.00 86 PRO A CA 1
ATOM 695 C C . PRO A 1 86 ? -12.622 -1.809 11.601 1.00 98.00 86 PRO A C 1
ATOM 697 O O . PRO A 1 86 ? -11.783 -2.088 10.746 1.00 98.00 86 PRO A O 1
ATOM 700 N N . SER A 1 87 ? -13.930 -1.770 11.331 1.00 98.06 87 SER A N 1
ATOM 701 C CA . SER A 1 87 ? -14.477 -2.083 10.007 1.00 98.06 87 SER A CA 1
ATOM 702 C C . SER A 1 87 ? -14.005 -1.075 8.956 1.00 98.06 87 SER A C 1
ATOM 704 O O . SER A 1 87 ? -13.506 -1.459 7.897 1.00 98.06 87 SER A O 1
ATOM 706 N N . ALA A 1 88 ? -14.096 0.222 9.264 1.00 98.25 88 ALA A N 1
ATOM 707 C CA . ALA A 1 88 ? -13.616 1.289 8.393 1.00 98.25 88 ALA A CA 1
ATOM 708 C C . ALA A 1 88 ? -12.096 1.208 8.181 1.00 98.25 88 ALA A C 1
ATOM 710 O O . ALA A 1 88 ? -11.624 1.344 7.049 1.00 98.25 88 ALA A O 1
ATOM 711 N N . ALA A 1 89 ? -11.336 0.927 9.243 1.00 98.19 89 ALA A N 1
ATOM 712 C CA . ALA A 1 89 ? -9.888 0.770 9.177 1.00 98.19 89 ALA A CA 1
ATOM 713 C C . ALA A 1 89 ? -9.472 -0.404 8.278 1.00 98.19 89 ALA A C 1
ATOM 715 O O . ALA A 1 89 ? -8.556 -0.259 7.463 1.00 98.19 89 ALA A O 1
ATOM 716 N N . LEU A 1 90 ? -10.176 -1.539 8.375 1.00 98.19 90 LEU A N 1
ATOM 717 C CA . LEU A 1 90 ? -9.935 -2.727 7.557 1.00 98.19 90 LEU A CA 1
ATOM 718 C C . LEU A 1 90 ? -10.245 -2.476 6.077 1.00 98.19 90 LEU A C 1
ATOM 720 O O . LEU A 1 90 ? -9.450 -2.850 5.211 1.00 98.19 90 LEU A O 1
ATOM 724 N N . ILE A 1 91 ? -11.361 -1.805 5.776 1.00 98.12 91 ILE A N 1
ATOM 725 C CA . ILE A 1 91 ? -11.728 -1.425 4.404 1.00 98.12 91 ILE A CA 1
ATOM 726 C C . ILE A 1 91 ? -10.671 -0.484 3.819 1.00 98.12 91 ILE A C 1
ATOM 728 O O . ILE A 1 91 ? -10.157 -0.740 2.729 1.00 98.12 91 ILE A O 1
ATOM 732 N N . ALA A 1 92 ? -10.292 0.566 4.553 1.00 97.50 92 ALA A N 1
ATOM 733 C CA . ALA A 1 92 ? -9.262 1.505 4.116 1.00 97.50 92 ALA A CA 1
ATOM 734 C C . ALA A 1 92 ? -7.924 0.793 3.854 1.00 97.50 92 ALA A C 1
ATOM 736 O O . ALA A 1 92 ? -7.312 0.992 2.801 1.00 97.50 92 ALA A O 1
ATOM 737 N N . CYS A 1 93 ? -7.506 -0.093 4.766 1.00 97.75 93 CYS A N 1
ATOM 738 C CA . CYS A 1 93 ? -6.291 -0.890 4.613 1.00 97.75 93 CYS A CA 1
ATOM 739 C C . CYS A 1 93 ? -6.351 -1.790 3.369 1.00 97.75 93 CYS A C 1
ATOM 741 O O . CYS A 1 93 ? -5.392 -1.840 2.600 1.00 97.75 93 CYS A O 1
ATOM 743 N N . THR A 1 94 ? -7.491 -2.440 3.124 1.00 97.69 94 THR A N 1
ATOM 744 C CA . THR A 1 94 ? -7.705 -3.306 1.954 1.00 97.69 94 THR A CA 1
ATOM 745 C C . THR A 1 94 ? -7.603 -2.516 0.647 1.00 97.69 94 THR A C 1
ATOM 747 O O . THR A 1 94 ? -6.896 -2.930 -0.272 1.00 97.69 94 THR A O 1
ATOM 750 N N . CYS A 1 95 ? -8.244 -1.347 0.566 1.00 97.44 95 CYS A N 1
ATOM 751 C CA . CYS A 1 95 ? -8.188 -0.478 -0.612 1.00 97.44 95 CYS A CA 1
ATOM 752 C C . CYS A 1 95 ? -6.754 -0.040 -0.939 1.00 97.44 95 CYS A C 1
ATOM 754 O O . CYS A 1 95 ? -6.320 -0.120 -2.093 1.00 97.44 95 CYS A O 1
ATOM 756 N N . VAL A 1 96 ? -5.993 0.389 0.074 1.00 95.81 96 VAL A N 1
ATOM 757 C CA . VAL A 1 96 ? -4.589 0.777 -0.118 1.00 95.81 96 VAL A CA 1
ATOM 758 C C . VAL A 1 96 ? -3.742 -0.431 -0.514 1.00 95.81 96 VAL A C 1
ATOM 760 O O . VAL A 1 96 ? -2.937 -0.325 -1.441 1.00 95.81 96 VAL A O 1
ATOM 763 N N . PHE A 1 97 ? -3.960 -1.591 0.111 1.00 96.19 97 PHE A N 1
ATOM 764 C CA . PHE A 1 97 ? -3.220 -2.816 -0.185 1.00 96.19 97 PHE A CA 1
ATOM 765 C C . PHE A 1 97 ? -3.411 -3.282 -1.632 1.00 96.19 97 PHE A C 1
ATOM 767 O O . PHE A 1 97 ? -2.430 -3.533 -2.331 1.00 96.19 97 PHE A O 1
ATOM 774 N N . VAL A 1 98 ? -4.650 -3.300 -2.134 1.00 96.94 98 VAL A N 1
ATOM 775 C CA . VAL A 1 98 ? -4.934 -3.582 -3.552 1.00 96.94 98 VAL A CA 1
ATOM 776 C C . VAL A 1 98 ? -4.207 -2.587 -4.460 1.00 96.94 98 VAL A C 1
ATOM 778 O O . VAL A 1 98 ? -3.616 -2.974 -5.471 1.00 96.94 98 VAL A O 1
ATOM 781 N N . GLY A 1 99 ? -4.186 -1.308 -4.079 1.00 95.06 99 GLY A N 1
ATOM 782 C CA . GLY A 1 99 ? -3.449 -0.275 -4.796 1.00 95.06 99 GLY A CA 1
ATOM 783 C C . GLY A 1 99 ? -1.935 -0.518 -4.844 1.00 95.06 99 GLY A C 1
ATOM 784 O O . GLY A 1 99 ? -1.319 -0.257 -5.878 1.00 95.06 99 GLY A O 1
ATOM 785 N N . ILE A 1 100 ? -1.335 -0.998 -3.753 1.00 94.50 100 ILE A N 1
ATOM 786 C CA . ILE A 1 100 ? 0.085 -1.375 -3.686 1.00 94.50 100 ILE A CA 1
ATOM 787 C C . ILE A 1 100 ? 0.351 -2.584 -4.593 1.00 94.50 100 ILE A C 1
ATOM 789 O O . ILE A 1 100 ? 1.270 -2.541 -5.410 1.00 94.50 100 ILE A O 1
ATOM 793 N N . LEU A 1 101 ? -0.492 -3.620 -4.532 1.00 95.31 101 LEU A N 1
ATOM 794 C CA . LEU A 1 101 ? -0.362 -4.818 -5.370 1.00 95.31 101 LEU A CA 1
ATOM 795 C C . LEU A 1 101 ? -0.444 -4.496 -6.867 1.00 95.31 101 LEU A C 1
ATOM 797 O O . LEU A 1 101 ? 0.366 -4.990 -7.651 1.00 95.31 101 LEU A O 1
ATOM 801 N N . ALA A 1 102 ? -1.388 -3.642 -7.272 1.00 94.81 102 ALA A N 1
ATOM 802 C CA . ALA A 1 102 ? -1.529 -3.223 -8.665 1.00 94.81 102 ALA A CA 1
ATOM 803 C C . ALA A 1 102 ? -0.266 -2.512 -9.182 1.00 94.81 102 ALA A C 1
ATOM 805 O O . ALA A 1 102 ? 0.182 -2.764 -10.301 1.00 94.81 102 ALA A O 1
ATOM 806 N N . ARG A 1 103 ? 0.342 -1.653 -8.355 1.00 93.00 103 ARG A N 1
ATOM 807 C CA . ARG A 1 103 ? 1.578 -0.939 -8.705 1.00 93.00 103 ARG A CA 1
ATOM 808 C C . ARG A 1 103 ? 2.796 -1.855 -8.711 1.00 93.00 103 ARG A C 1
ATOM 810 O O . ARG A 1 103 ? 3.597 -1.758 -9.632 1.00 93.00 103 ARG A O 1
ATOM 817 N N . SER A 1 104 ? 2.886 -2.786 -7.765 1.00 91.81 104 SER A N 1
ATOM 818 C CA . SER A 1 104 ? 3.950 -3.793 -7.738 1.00 91.81 104 SER A CA 1
ATOM 819 C C . SER A 1 104 ? 3.938 -4.662 -9.003 1.00 91.81 104 SER A C 1
ATOM 821 O O . SER A 1 104 ? 4.973 -4.824 -9.639 1.00 91.81 104 SER A O 1
ATOM 823 N N . LYS A 1 105 ? 2.757 -5.106 -9.457 1.00 92.88 105 LYS A N 1
ATOM 824 C CA . LYS A 1 105 ? 2.618 -5.824 -10.739 1.00 92.88 105 LYS A CA 1
ATOM 825 C C . LYS A 1 105 ? 3.007 -4.970 -11.948 1.00 92.88 105 LYS A C 1
ATOM 827 O O . LYS A 1 105 ? 3.591 -5.480 -12.899 1.00 92.88 105 LYS A O 1
ATOM 832 N N . SER A 1 106 ? 2.683 -3.676 -11.927 1.00 91.62 106 SER A N 1
ATOM 833 C CA . SER A 1 106 ? 3.094 -2.754 -12.993 1.00 91.62 106 SER A CA 1
ATOM 834 C C . SER A 1 106 ? 4.612 -2.595 -13.059 1.00 91.62 106 SER A C 1
ATOM 836 O O . SER A 1 106 ? 5.141 -2.448 -14.156 1.00 91.62 106 SER A O 1
ATOM 838 N N . LEU A 1 107 ? 5.295 -2.608 -11.912 1.00 91.38 107 LEU A N 1
ATOM 839 C CA . LEU A 1 107 ? 6.752 -2.551 -11.845 1.00 91.38 107 LEU A CA 1
ATOM 840 C C . LEU A 1 107 ? 7.377 -3.822 -12.428 1.00 91.38 107 LEU A C 1
ATOM 842 O O . LEU A 1 107 ? 8.259 -3.727 -13.274 1.00 91.38 107 LEU A O 1
ATOM 846 N N . ASP A 1 108 ? 6.844 -4.989 -12.061 1.00 90.69 108 ASP A N 1
ATOM 847 C CA . ASP A 1 108 ? 7.307 -6.274 -12.595 1.00 90.69 108 ASP A CA 1
ATOM 848 C C . ASP A 1 108 ? 7.165 -6.339 -14.119 1.00 90.69 108 ASP A C 1
ATOM 850 O O . ASP A 1 108 ? 8.101 -6.728 -14.809 1.00 90.69 108 ASP A O 1
ATOM 854 N N . SER A 1 109 ? 6.042 -5.855 -14.659 1.00 91.19 109 SER A N 1
ATOM 855 C CA . SER A 1 109 ? 5.847 -5.781 -16.111 1.00 91.19 109 SER A CA 1
ATOM 856 C C . 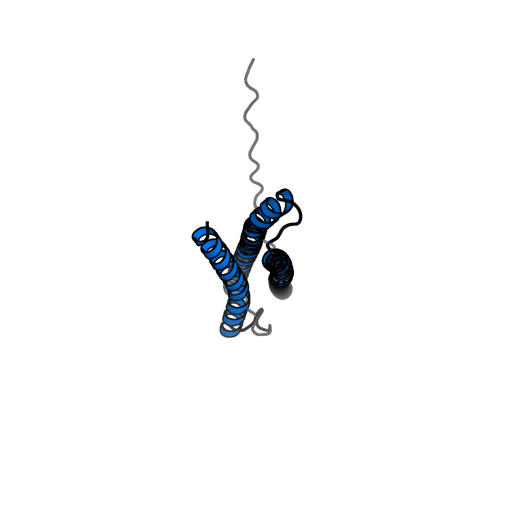SER A 1 109 ? 6.768 -4.763 -16.798 1.00 91.19 109 SER A C 1
ATOM 858 O O . SER A 1 109 ? 7.130 -4.957 -17.957 1.00 91.19 109 SER A O 1
ATOM 860 N N . LEU A 1 110 ? 7.140 -3.663 -16.130 1.00 89.31 110 LEU A N 1
ATOM 861 C CA . LEU A 1 110 ? 8.110 -2.703 -16.672 1.00 89.31 110 LEU A CA 1
ATOM 862 C C . LEU A 1 110 ? 9.512 -3.311 -16.735 1.00 89.31 110 LEU A C 1
ATOM 864 O O . LEU A 1 110 ? 10.213 -3.106 -17.720 1.00 89.31 110 LEU A O 1
ATOM 868 N N . GLN A 1 111 ? 9.891 -4.067 -15.710 1.00 87.75 111 GLN A N 1
ATOM 869 C CA . GLN A 1 111 ? 11.197 -4.711 -15.623 1.00 87.75 111 GLN A CA 1
ATOM 870 C C . GLN A 1 111 ? 11.319 -5.849 -16.627 1.00 87.75 111 GLN A C 1
ATOM 872 O O . GLN A 1 111 ? 12.286 -5.886 -17.369 1.00 87.75 111 GLN A O 1
ATOM 877 N N . GLU A 1 112 ? 10.286 -6.680 -16.764 1.00 8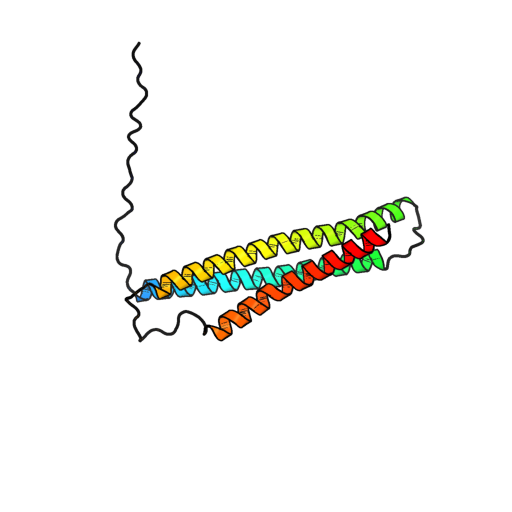9.44 112 GLU A N 1
ATOM 878 C CA . GLU A 1 112 ? 10.248 -7.721 -17.794 1.00 89.44 112 GLU A CA 1
ATOM 879 C C . GLU A 1 112 ? 10.413 -7.139 -19.209 1.00 89.44 112 GLU A C 1
ATOM 881 O O . GLU A 1 112 ? 11.139 -7.689 -20.030 1.00 89.44 112 GLU A O 1
ATOM 886 N N . LYS A 1 113 ? 9.789 -5.988 -19.494 1.00 87.69 113 LYS A N 1
ATOM 887 C CA . LYS A 1 113 ? 9.955 -5.297 -20.784 1.00 87.69 113 LYS A CA 1
ATOM 888 C C . LYS A 1 113 ? 11.354 -4.729 -20.987 1.00 87.69 113 LYS A C 1
ATOM 890 O O . LYS A 1 113 ? 11.785 -4.637 -22.129 1.00 87.69 113 LYS A O 1
ATOM 895 N N . PHE A 1 114 ? 12.016 -4.303 -19.913 1.00 88.25 114 PHE A N 1
ATOM 896 C CA . PHE A 1 114 ? 13.395 -3.831 -19.972 1.00 88.25 114 PHE A CA 1
ATOM 897 C C . PHE A 1 114 ? 14.359 -4.999 -20.214 1.00 88.25 114 PHE A C 1
ATOM 899 O O . PHE A 1 114 ? 15.214 -4.908 -21.085 1.00 88.25 114 PHE A O 1
ATOM 906 N N . ASP A 1 115 ? 14.156 -6.116 -19.514 1.00 86.44 115 ASP A N 1
ATOM 907 C CA . ASP A 1 115 ? 14.978 -7.326 -19.623 1.00 86.44 115 ASP A CA 1
ATOM 908 C C . ASP A 1 115 ? 14.861 -8.001 -21.007 1.00 86.44 115 ASP A C 1
ATOM 910 O O . ASP A 1 115 ? 15.761 -8.725 -21.419 1.00 86.44 115 ASP A O 1
ATOM 914 N N . GLN A 1 116 ? 13.764 -7.765 -21.737 1.00 86.88 116 GLN A N 1
ATOM 915 C CA . GLN A 1 116 ? 13.546 -8.255 -23.108 1.00 86.88 116 GLN A CA 1
ATOM 916 C C . GLN A 1 116 ? 14.187 -7.379 -24.201 1.00 86.88 116 GLN A C 1
ATOM 918 O O . GLN A 1 116 ? 14.092 -7.720 -25.381 1.00 86.88 116 GLN A O 1
ATOM 923 N N . CYS A 1 117 ? 14.784 -6.235 -23.859 1.00 84.19 117 CYS A N 1
ATOM 924 C CA . CYS A 1 117 ? 15.489 -5.406 -24.833 1.00 84.19 117 CYS A CA 1
ATOM 925 C C . CYS A 1 117 ? 16.911 -5.945 -25.061 1.00 84.19 117 CYS A C 1
ATOM 927 O O . CYS A 1 117 ? 17.760 -5.813 -24.187 1.00 84.19 117 CYS A O 1
ATOM 929 N N . ASP A 1 118 ? 17.167 -6.494 -26.255 1.00 71.06 118 ASP A N 1
ATOM 930 C CA . ASP A 1 118 ? 18.481 -7.028 -26.668 1.00 71.06 118 ASP A CA 1
ATOM 931 C C . ASP A 1 118 ? 19.581 -5.952 -26.786 1.00 71.06 118 ASP A C 1
ATOM 933 O O . ASP A 1 118 ? 20.765 -6.273 -26.746 1.00 71.06 118 ASP A O 1
ATOM 937 N N . ASP A 1 119 ? 19.209 -4.674 -26.891 1.00 73.81 119 ASP A N 1
ATOM 938 C CA . ASP A 1 119 ? 20.137 -3.545 -27.057 1.00 73.81 119 ASP A CA 1
ATOM 939 C C . ASP A 1 119 ? 20.731 -3.049 -25.719 1.00 73.81 119 ASP A C 1
ATOM 941 O O . ASP A 1 119 ? 20.936 -1.848 -25.535 1.00 73.81 119 ASP A O 1
ATOM 945 N N . MET A 1 120 ? 20.981 -3.943 -24.753 1.00 74.94 120 MET A N 1
ATOM 946 C CA . MET A 1 120 ? 21.624 -3.543 -23.498 1.00 74.94 120 MET A CA 1
ATOM 947 C C . MET A 1 120 ? 23.078 -3.133 -23.747 1.00 74.94 120 MET A C 1
ATOM 949 O O . MET A 1 120 ? 23.938 -3.960 -24.036 1.00 74.94 120 MET A O 1
ATOM 953 N N . ASP A 1 121 ? 23.349 -1.838 -23.610 1.00 80.75 121 ASP A N 1
ATOM 954 C CA . ASP A 1 121 ? 24.707 -1.304 -23.572 1.00 80.75 121 ASP A CA 1
ATOM 955 C C . ASP A 1 121 ? 25.300 -1.486 -22.162 1.00 80.75 121 ASP A C 1
ATOM 957 O O . ASP A 1 121 ? 24.832 -0.871 -21.197 1.00 80.75 121 ASP A O 1
ATOM 961 N N . ASP A 1 122 ? 26.349 -2.310 -22.061 1.00 83.44 122 ASP A N 1
ATOM 962 C CA . ASP A 1 122 ? 27.098 -2.610 -20.829 1.00 83.44 122 ASP A CA 1
ATOM 963 C C . ASP A 1 122 ? 27.674 -1.360 -20.133 1.00 83.44 122 ASP A C 1
ATOM 965 O O . ASP A 1 122 ? 28.057 -1.414 -18.962 1.00 83.44 122 ASP A O 1
ATOM 969 N N . ASN A 1 123 ? 27.741 -0.216 -20.824 1.00 89.06 123 ASN A N 1
ATOM 970 C CA . ASN A 1 123 ? 28.199 1.046 -20.241 1.00 89.06 123 ASN A CA 1
ATOM 971 C C . ASN A 1 123 ? 27.182 1.684 -19.277 1.00 89.06 123 ASN A C 1
ATOM 973 O O . ASN A 1 123 ? 27.537 2.618 -18.550 1.00 89.06 123 ASN A O 1
ATOM 977 N N . TYR A 1 124 ? 25.930 1.216 -19.251 1.00 86.25 124 TYR A N 1
ATOM 978 C CA . TYR A 1 124 ? 24.896 1.757 -18.369 1.00 86.25 124 TYR A CA 1
ATOM 979 C C . TYR A 1 124 ? 24.801 0.967 -17.058 1.00 86.25 124 TYR A C 1
ATOM 981 O O . TYR A 1 124 ? 24.886 -0.261 -17.051 1.00 86.25 124 TYR A O 1
ATOM 989 N N . PRO A 1 125 ? 24.595 1.648 -15.913 1.00 88.56 125 PRO A N 1
ATOM 990 C CA . PRO A 1 125 ? 24.382 0.954 -14.655 1.00 88.56 125 PRO A CA 1
ATOM 991 C C . PRO A 1 125 ? 23.067 0.156 -14.688 1.00 88.56 125 PRO A C 1
ATOM 993 O O . PRO A 1 125 ? 22.180 0.441 -15.495 1.00 88.56 125 PRO A O 1
ATOM 996 N N . PRO A 1 126 ? 22.892 -0.822 -13.785 1.00 86.56 126 PRO A N 1
ATOM 997 C CA . PRO A 1 126 ? 21.624 -1.524 -13.663 1.00 86.56 126 PRO A CA 1
ATOM 998 C C . PRO A 1 126 ? 20.496 -0.533 -13.349 1.00 86.56 126 PRO A C 1
ATOM 1000 O O . PRO A 1 126 ? 20.634 0.345 -12.493 1.00 86.56 126 PRO A O 1
ATOM 1003 N N . VAL A 1 127 ? 19.365 -0.692 -14.043 1.00 87.62 127 VAL A N 1
ATOM 1004 C CA . VAL A 1 127 ? 18.197 0.195 -13.908 1.00 87.62 127 VAL A CA 1
ATOM 1005 C C . VAL A 1 127 ? 17.613 0.174 -12.493 1.00 87.62 127 VAL A C 1
ATOM 1007 O O . VAL A 1 127 ? 17.052 1.173 -12.044 1.00 87.62 127 VAL A O 1
ATOM 1010 N N . ASP A 1 128 ? 17.743 -0.954 -11.796 1.00 88.50 128 ASP A N 1
ATOM 1011 C CA . ASP A 1 128 ? 17.213 -1.160 -10.453 1.00 88.50 128 ASP A CA 1
ATOM 1012 C C . ASP A 1 128 ? 18.162 -2.016 -9.594 1.00 88.50 128 ASP A C 1
ATOM 1014 O O . ASP A 1 128 ? 19.170 -2.543 -10.071 1.00 88.50 128 ASP A O 1
ATOM 1018 N N . ALA A 1 129 ? 17.839 -2.154 -8.309 1.00 87.06 129 ALA A N 1
ATOM 1019 C CA . ALA A 1 129 ? 18.596 -2.945 -7.355 1.00 87.06 129 ALA A CA 1
ATOM 1020 C C . ALA A 1 129 ? 18.641 -4.445 -7.714 1.00 87.06 129 ALA A C 1
ATOM 1022 O O . ALA A 1 129 ? 17.851 -4.975 -8.502 1.00 87.06 129 ALA A O 1
ATOM 1023 N N . SER A 1 130 ? 19.567 -5.167 -7.076 1.00 88.88 130 SER A N 1
ATOM 1024 C CA . SER A 1 130 ? 19.693 -6.616 -7.247 1.00 88.88 130 SER A CA 1
ATOM 1025 C C . SER A 1 130 ? 18.406 -7.356 -6.850 1.00 88.88 130 SER A C 1
ATOM 1027 O O . SER A 1 130 ? 17.624 -6.900 -6.011 1.00 88.88 130 SER A O 1
ATOM 1029 N N . LEU A 1 131 ? 18.197 -8.553 -7.410 1.00 85.94 131 LEU A N 1
ATOM 1030 C CA . LEU A 1 131 ? 17.011 -9.381 -7.138 1.00 85.94 131 LEU A CA 1
ATOM 1031 C C . LEU A 1 131 ? 16.772 -9.632 -5.640 1.00 85.94 131 LEU A C 1
ATOM 1033 O O . LEU A 1 131 ? 15.623 -9.719 -5.204 1.00 85.94 131 LEU A O 1
ATOM 1037 N N . ALA A 1 132 ? 17.842 -9.753 -4.850 1.00 89.94 132 ALA A N 1
ATOM 1038 C CA . ALA A 1 132 ? 17.747 -9.948 -3.408 1.00 89.94 132 ALA A CA 1
ATOM 1039 C C . ALA A 1 132 ? 17.176 -8.707 -2.704 1.00 89.94 132 ALA A C 1
ATOM 1041 O O . ALA A 1 132 ? 16.236 -8.834 -1.919 1.00 89.94 132 ALA A O 1
ATOM 1042 N N . ILE A 1 133 ? 17.688 -7.517 -3.037 1.00 90.31 133 ILE A N 1
ATOM 1043 C CA . ILE A 1 133 ? 17.223 -6.243 -2.472 1.00 90.31 133 ILE A CA 1
ATOM 1044 C C . ILE A 1 133 ? 15.755 -6.016 -2.844 1.00 90.31 133 ILE A C 1
ATOM 1046 O O . ILE A 1 133 ? 14.927 -5.812 -1.959 1.00 90.31 133 ILE A O 1
ATOM 1050 N N . ARG A 1 134 ? 15.399 -6.213 -4.119 1.00 87.50 134 ARG A N 1
ATOM 1051 C CA . ARG A 1 134 ? 14.015 -6.088 -4.607 1.00 87.50 134 ARG A CA 1
ATOM 1052 C C . ARG A 1 134 ? 13.039 -6.996 -3.855 1.00 87.50 134 ARG A C 1
ATOM 1054 O O . ARG A 1 134 ? 11.914 -6.601 -3.551 1.00 87.50 134 ARG A O 1
ATOM 1061 N N . ARG A 1 135 ? 13.444 -8.232 -3.531 1.00 89.75 135 ARG A N 1
ATOM 1062 C CA . ARG A 1 135 ? 12.615 -9.149 -2.726 1.00 89.75 135 ARG A CA 1
ATOM 1063 C C . ARG A 1 135 ? 12.430 -8.646 -1.296 1.00 89.75 135 ARG A C 1
ATOM 1065 O O . ARG A 1 135 ? 11.321 -8.744 -0.775 1.00 89.75 135 ARG A O 1
ATOM 1072 N N . MET A 1 136 ? 13.479 -8.109 -0.675 1.00 92.25 136 MET A N 1
ATOM 1073 C CA . MET A 1 136 ? 13.401 -7.554 0.680 1.00 92.25 136 MET A CA 1
ATOM 1074 C C . MET A 1 136 ? 12.525 -6.299 0.739 1.00 92.25 136 MET A C 1
ATOM 1076 O O . MET A 1 136 ? 11.706 -6.173 1.648 1.00 92.25 136 MET A O 1
ATOM 1080 N N . GLU A 1 137 ? 12.630 -5.413 -0.249 1.00 89.94 137 GLU A N 1
ATOM 1081 C CA . GLU A 1 137 ? 11.790 -4.215 -0.354 1.00 89.94 137 GLU A CA 1
ATOM 1082 C C . GLU A 1 137 ? 10.316 -4.583 -0.522 1.00 89.94 137 GLU A C 1
ATOM 1084 O O . GLU A 1 137 ? 9.466 -4.122 0.243 1.00 89.94 137 GLU A O 1
ATOM 1089 N N . LYS A 1 138 ? 10.006 -5.500 -1.452 1.00 89.94 138 LYS A N 1
ATOM 1090 C CA . LYS A 1 138 ? 8.643 -6.024 -1.614 1.00 89.94 138 LYS A CA 1
ATOM 1091 C C . LYS A 1 138 ? 8.120 -6.643 -0.325 1.00 89.94 138 LYS A C 1
ATOM 1093 O O . LYS A 1 138 ? 6.976 -6.399 0.043 1.00 89.94 138 LYS A O 1
ATOM 1098 N N . PHE A 1 139 ? 8.943 -7.423 0.371 1.00 93.06 139 PHE A N 1
ATOM 1099 C CA . PHE A 1 139 ? 8.554 -8.018 1.644 1.00 93.06 139 PHE A CA 1
ATOM 1100 C C . PHE A 1 139 ? 8.204 -6.946 2.686 1.00 93.06 139 PHE A C 1
ATOM 1102 O O . PHE A 1 139 ? 7.138 -7.018 3.295 1.00 93.06 139 PHE A O 1
ATOM 1109 N N . SER A 1 140 ? 9.050 -5.923 2.838 1.00 91.06 140 SER A N 1
ATOM 1110 C CA . SER A 1 140 ? 8.821 -4.807 3.764 1.00 91.06 140 SER A CA 1
ATOM 1111 C C . SER A 1 140 ? 7.524 -4.045 3.454 1.00 91.06 140 SER A C 1
ATOM 1113 O O . SER A 1 140 ? 6.736 -3.749 4.351 1.00 91.06 140 SER A O 1
ATOM 1115 N N . ILE A 1 141 ? 7.246 -3.801 2.174 1.00 92.62 141 ILE A N 1
ATOM 1116 C CA . ILE A 1 141 ? 6.035 -3.101 1.729 1.00 92.62 141 ILE A CA 1
ATOM 1117 C C . ILE A 1 141 ? 4.773 -3.956 1.933 1.00 92.62 141 ILE A C 1
ATOM 1119 O O . ILE A 1 141 ? 3.711 -3.424 2.256 1.00 92.62 141 ILE A O 1
ATOM 1123 N N . LEU A 1 142 ? 4.860 -5.278 1.753 1.00 94.25 142 LEU A N 1
ATOM 1124 C CA . LEU A 1 142 ? 3.709 -6.182 1.851 1.00 94.25 142 LEU A CA 1
ATOM 1125 C C . LEU A 1 142 ? 3.373 -6.586 3.290 1.00 94.25 142 LEU A C 1
ATOM 1127 O O . LEU A 1 142 ? 2.198 -6.779 3.601 1.00 94.25 142 LEU A O 1
ATOM 1131 N N . ILE A 1 143 ? 4.370 -6.712 4.169 1.00 95.81 143 ILE A N 1
ATOM 1132 C CA . ILE A 1 143 ? 4.151 -7.185 5.542 1.00 95.81 143 ILE A CA 1
ATOM 1133 C C . ILE A 1 143 ? 3.320 -6.185 6.356 1.00 95.81 143 ILE A C 1
ATOM 1135 O O . ILE A 1 143 ? 2.441 -6.589 7.114 1.00 95.81 143 ILE A O 1
ATOM 1139 N N . MET A 1 144 ? 3.537 -4.881 6.170 1.00 95.31 144 MET A N 1
ATOM 1140 C CA . MET A 1 144 ? 2.891 -3.847 6.980 1.00 95.31 144 MET A CA 1
ATOM 1141 C C . MET A 1 144 ? 1.353 -3.821 6.816 1.00 95.31 144 MET A C 1
ATOM 1143 O O . MET A 1 144 ? 0.657 -3.915 7.830 1.00 95.31 144 MET A O 1
ATOM 1147 N N . PRO A 1 145 ? 0.781 -3.781 5.594 1.00 96.19 145 PRO A N 1
ATOM 1148 C CA . PRO A 1 145 ? -0.663 -3.925 5.402 1.00 96.19 145 PRO A CA 1
ATOM 1149 C C . PRO A 1 145 ? -1.231 -5.229 5.976 1.00 96.19 145 PRO A C 1
ATOM 1151 O O . PRO A 1 145 ? -2.319 -5.222 6.548 1.00 96.19 145 PRO A O 1
ATOM 1154 N N . LEU A 1 146 ? -0.504 -6.346 5.851 1.00 97.19 146 LEU A N 1
ATOM 1155 C CA . LEU A 1 146 ? -0.944 -7.644 6.372 1.00 97.19 146 LEU A CA 1
ATOM 1156 C C . LEU A 1 146 ? -1.041 -7.643 7.900 1.00 97.19 146 LEU A C 1
ATOM 1158 O O . LEU A 1 146 ? -2.026 -8.139 8.445 1.00 97.19 146 LEU A O 1
ATOM 1162 N N . VAL A 1 147 ? -0.069 -7.038 8.588 1.00 97.81 147 VAL A N 1
ATOM 1163 C CA . VAL A 1 147 ? -0.096 -6.879 10.050 1.00 97.81 147 VAL A CA 1
ATOM 1164 C C . VAL A 1 147 ? -1.304 -6.049 10.485 1.00 97.81 147 VAL A C 1
ATOM 1166 O O . VAL A 1 147 ? -2.019 -6.447 11.409 1.00 97.81 147 VAL A O 1
ATOM 1169 N N . PHE A 1 148 ? -1.587 -4.933 9.805 1.00 97.94 148 PHE A N 1
ATOM 1170 C CA . PHE A 1 148 ? -2.751 -4.106 10.130 1.00 97.94 148 PHE A CA 1
ATOM 1171 C C . PHE A 1 148 ? -4.071 -4.838 9.884 1.00 97.94 148 PHE A C 1
ATOM 1173 O O . PHE A 1 148 ? -4.919 -4.867 10.776 1.00 97.94 148 PHE A O 1
ATOM 1180 N N . MET A 1 149 ? -4.233 -5.494 8.730 1.00 98.19 149 MET A N 1
ATOM 1181 C CA . MET A 1 149 ? -5.434 -6.288 8.445 1.00 98.19 149 MET A CA 1
ATOM 1182 C C . MET A 1 149 ? -5.633 -7.399 9.478 1.00 98.19 149 MET A C 1
ATOM 1184 O O . MET A 1 149 ? -6.726 -7.529 10.024 1.00 98.19 149 MET A O 1
ATOM 1188 N N . GLY A 1 150 ? -4.579 -8.158 9.797 1.00 98.25 150 GLY A N 1
ATOM 1189 C CA . GLY A 1 150 ? -4.633 -9.210 10.811 1.00 98.25 150 GLY A CA 1
ATOM 1190 C C . GLY A 1 150 ? -5.044 -8.678 12.185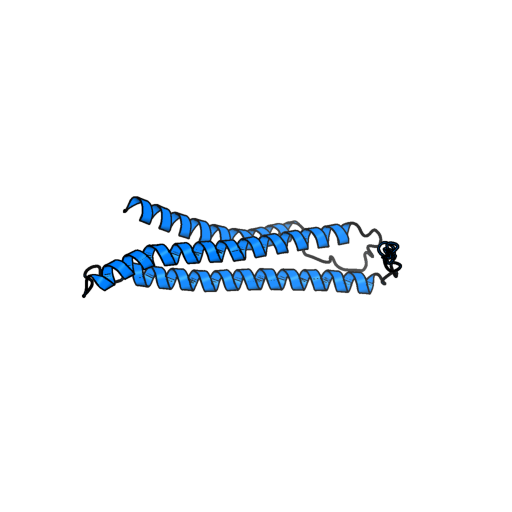 1.00 98.25 150 GLY A C 1
ATOM 1191 O O . GLY A 1 150 ? -5.882 -9.282 12.853 1.00 98.25 150 GLY A O 1
ATOM 1192 N N . THR A 1 151 ? -4.528 -7.510 12.573 1.00 98.25 151 THR A N 1
ATOM 1193 C CA . THR A 1 151 ? -4.882 -6.858 13.841 1.00 98.25 151 THR A CA 1
ATOM 1194 C C . THR A 1 151 ? -6.362 -6.471 13.889 1.00 98.25 151 THR A C 1
ATOM 1196 O O . THR A 1 151 ? -7.048 -6.794 14.859 1.00 98.25 151 THR A O 1
ATOM 1199 N N . TRP A 1 152 ? -6.896 -5.834 12.843 1.00 98.25 152 TRP A N 1
ATOM 1200 C CA . TRP A 1 152 ? -8.311 -5.444 12.817 1.00 98.25 152 TRP A CA 1
ATOM 1201 C C . TRP A 1 152 ? -9.259 -6.637 12.729 1.00 98.25 152 TRP A C 1
ATOM 1203 O O . TRP A 1 152 ? -10.282 -6.645 13.410 1.00 98.25 152 TRP A O 1
ATOM 1213 N N . ILE A 1 153 ? -8.904 -7.667 11.956 1.00 98.25 153 ILE A N 1
ATOM 1214 C CA . ILE A 1 153 ? -9.661 -8.926 11.900 1.00 98.25 153 ILE A CA 1
ATOM 1215 C C . ILE A 1 153 ? -9.714 -9.572 13.286 1.00 98.25 153 ILE A C 1
ATOM 1217 O O . ILE A 1 153 ? -10.781 -10.011 13.718 1.00 98.25 153 ILE A O 1
ATOM 1221 N N . PHE A 1 154 ? -8.589 -9.604 14.004 1.00 98.19 154 PHE A N 1
ATOM 1222 C CA . PHE A 1 154 ? -8.540 -10.135 15.363 1.00 98.19 154 PHE A CA 1
ATOM 1223 C C . PHE A 1 154 ? -9.457 -9.356 16.316 1.00 98.19 154 PHE A C 1
ATOM 1225 O O . PHE A 1 154 ? -10.249 -9.972 17.031 1.00 98.19 154 PHE A O 1
ATOM 1232 N N . ILE A 1 155 ? -9.403 -8.019 16.289 1.00 97.12 155 ILE A N 1
ATOM 1233 C CA . ILE A 1 155 ? -10.270 -7.153 17.103 1.00 97.12 155 ILE A CA 1
ATOM 1234 C C . ILE A 1 155 ? -11.751 -7.408 16.791 1.00 97.12 155 ILE A C 1
ATOM 1236 O O . ILE A 1 155 ? -12.532 -7.657 17.706 1.00 97.12 155 ILE A O 1
ATOM 1240 N N . LEU A 1 156 ? -12.133 -7.417 15.511 1.00 97.12 156 LEU A N 1
ATOM 1241 C CA . LEU A 1 156 ? -13.512 -7.667 15.079 1.00 97.12 156 LEU A CA 1
ATOM 1242 C C . LEU A 1 156 ? -14.008 -9.053 15.498 1.00 97.12 156 LEU A C 1
ATOM 1244 O O . LEU A 1 156 ? -15.126 -9.192 15.984 1.00 97.12 156 LEU A O 1
ATOM 1248 N N . THR A 1 157 ? -13.163 -10.076 15.365 1.00 97.50 157 THR A N 1
ATOM 1249 C CA . THR A 1 157 ? -13.499 -11.445 15.781 1.00 97.50 157 THR A CA 1
ATOM 1250 C C . THR A 1 157 ? -13.733 -11.514 17.287 1.00 97.50 157 THR A C 1
ATOM 1252 O O . THR A 1 157 ? -14.676 -12.158 17.741 1.00 97.50 157 THR A O 1
ATOM 1255 N N . LYS A 1 158 ? -12.901 -10.824 18.076 1.00 96.19 158 LYS A N 1
ATOM 1256 C CA . LYS A 1 158 ? -13.070 -10.747 19.530 1.00 96.19 158 LYS A CA 1
ATOM 1257 C C . LYS A 1 158 ? -14.350 -10.022 19.930 1.00 96.19 158 LYS A C 1
ATOM 1259 O O . LYS A 1 158 ? -15.044 -10.520 20.809 1.00 96.19 158 LYS A O 1
ATOM 1264 N N . LEU A 1 159 ? -14.677 -8.913 19.268 1.00 93.62 159 LEU A N 1
ATOM 1265 C CA . LEU A 1 159 ? -15.927 -8.184 19.499 1.00 93.62 159 LEU A CA 1
ATOM 1266 C C . LEU A 1 159 ? -17.152 -9.036 19.150 1.00 93.62 159 LEU A C 1
ATOM 1268 O O . LEU A 1 159 ? -18.105 -9.077 19.922 1.00 93.62 159 LEU A O 1
ATOM 1272 N N . LEU A 1 160 ? -17.104 -9.771 18.036 1.00 94.44 160 LEU A N 1
ATOM 1273 C CA . LEU A 1 160 ? -18.181 -10.674 17.626 1.00 94.44 160 LEU A CA 1
ATOM 1274 C C . LEU A 1 160 ? -18.414 -11.808 18.631 1.00 94.44 160 LEU A C 1
ATOM 1276 O O . LEU A 1 160 ? -19.554 -12.175 18.862 1.00 94.44 160 LEU A O 1
ATOM 1280 N N . MET A 1 161 ? -17.353 -12.348 19.238 1.00 94.94 161 MET A N 1
ATOM 1281 C CA . MET A 1 161 ? -17.466 -13.398 20.262 1.00 94.94 161 MET A CA 1
ATOM 1282 C C . MET A 1 161 ? -17.969 -12.887 21.620 1.00 94.94 161 MET A C 1
ATOM 1284 O O . MET A 1 161 ? -18.328 -13.699 22.468 1.00 94.94 161 MET A O 1
ATOM 1288 N N . SER A 1 162 ? -17.921 -11.574 21.862 1.00 89.75 162 SER A N 1
ATOM 1289 C CA . SER A 1 162 ? -18.396 -10.962 23.111 1.00 89.75 162 SER A CA 1
ATOM 1290 C C . SER A 1 162 ? -19.856 -10.499 23.074 1.00 89.75 162 SER A C 1
ATOM 1292 O O . SER A 1 162 ? -20.375 -10.111 24.119 1.00 89.75 162 SER A O 1
ATOM 1294 N N . LEU A 1 163 ? -20.475 -10.515 21.890 1.00 81.19 163 LEU A N 1
ATOM 1295 C CA . LEU A 1 163 ? -21.899 -10.255 21.652 1.00 81.19 163 LEU A CA 1
ATOM 1296 C C . LEU A 1 163 ? -22.720 -11.532 21.860 1.00 81.19 163 LEU A C 1
ATOM 1298 O O . LEU A 1 163 ? -23.823 -11.410 22.433 1.00 81.19 163 LEU A O 1
#

Organism: Runella slithyformis (strain ATCC 29530 / DSM 19594 / LMG 11500 / NCIMB 11436 / LSU 4) (NCBI:txid761193)

Sequence (163 aa):
MTTNTAKLEKSRINPPEKKSMPWEEFYTLMRQRIVEVHDIINQRTIWLAISQSFFFGGYAGVANAPKEAKSPIFAGQQDLLLWLIPSAALIACTCVFVGILARSKSLDSLQEKFDQCDDMDDNYPPVDASLAIRRMEKFSILIMPLVFMGTWIFILTKLLMSL

Secondary structure (DSSP, 8-state):
-------------PPPP-----HHHHHHHHHHHHHHHHHHHHHHHHHHHHHHHHHHHHHHHHHTS-SS-SSHHHHHHHHHHHHHHHHHHHHHHHHHHHHHHHHHHHHHHHHHHHHT-S---TTSPPSS--HHHHHHHHHHHHHHHHHHHHHHHHHHHHHHHH-